Protein AF-A0A8B9I710-F1 (afdb_monomer_lite)

Sequence (143 aa):
MHPRPVWEPAPRSQHHPSPPQPVPNGLGVLAHPWGAPQPPPSAPSPAPLPAGMLISLLTAHPGGPGGSRCPHISFPPPPPAGFVRVLAQARGERPGGPFTHFSLLKLRHSSALGAASLGAKSIGQALPLDYASNADVFYSHRF

pLDDT: mean 71.42, std 20.51, range [35.72, 97.06]

Radius of gyration: 34.69 Å; chains: 1; bounding box: 81×90×63 Å

Secondary structure (DSSP, 8-state):
-PPPPPPPPPP----PPPPPPPP------------PPPPPPPPPPPP---S--------PPP------------PPPPPPHHHHHHHHHHHHTSTT-S--EEEEEEESS-THHHHHHHHHHHTT------STTTEEEEEEEE-

Foldseek 3Di:
DDDDDDDDDDDDDPPDPDDDDDDDPDDDDDDDPDDDPDDPPDDPDDDPDPPDDDPDDPPDDPDDPPDPPVPDPPLPDDDDPVVVVVLVVVCVVPPPDPCFKDWDKDFPDDCVVVVVQVVLVVVVHGDDDDPVNGIDTRDMDGD

Organism: NCBI:txid132585

Structure (mmCIF, N/CA/C/O backbone):
data_AF-A0A8B9I710-F1
#
_entry.id   AF-A0A8B9I710-F1
#
loop_
_atom_site.group_PDB
_atom_site.id
_atom_site.type_symbol
_atom_site.label_atom_id
_atom_site.label_alt_id
_atom_site.label_comp_id
_atom_site.label_asym_id
_atom_site.label_entity_id
_atom_site.label_seq_id
_atom_site.pdbx_PDB_ins_code
_atom_site.Cartn_x
_atom_site.Cartn_y
_atom_site.Cartn_z
_atom_site.occupancy
_atom_site.B_iso_or_equiv
_atom_site.auth_seq_id
_atom_site.auth_comp_id
_atom_site.auth_asym_id
_atom_site.auth_atom_id
_atom_site.pdbx_PDB_model_num
ATOM 1 N N . MET A 1 1 ? 51.880 -47.438 45.887 1.00 42.69 1 MET A N 1
ATOM 2 C CA . MET A 1 1 ? 50.918 -46.928 44.886 1.00 42.69 1 MET A CA 1
ATOM 3 C C . MET A 1 1 ? 50.023 -45.910 45.580 1.00 42.69 1 MET A C 1
ATOM 5 O O . MET A 1 1 ? 49.174 -46.305 46.363 1.00 42.69 1 MET A O 1
ATOM 9 N N . HIS A 1 2 ? 50.282 -44.615 45.389 1.00 50.38 2 HIS A N 1
ATOM 10 C CA . HIS A 1 2 ? 49.464 -43.528 45.941 1.00 50.38 2 HIS A CA 1
ATOM 11 C C . HIS A 1 2 ? 48.547 -42.975 44.843 1.00 50.38 2 HIS A C 1
ATOM 13 O O . HIS A 1 2 ? 49.071 -42.592 43.793 1.00 50.38 2 HIS A O 1
ATOM 19 N N . PRO A 1 3 ? 47.219 -42.910 45.040 1.00 62.91 3 PRO A N 1
ATOM 20 C CA . PRO A 1 3 ? 46.351 -42.183 44.127 1.00 62.91 3 PRO A CA 1
ATOM 21 C C . PRO A 1 3 ? 46.488 -40.672 44.367 1.00 62.91 3 PRO A C 1
ATOM 23 O O . PRO A 1 3 ? 46.544 -40.204 45.503 1.00 62.91 3 PRO A O 1
ATOM 26 N N . ARG A 1 4 ? 46.592 -39.916 43.270 1.00 47.88 4 ARG A N 1
ATOM 27 C CA . ARG A 1 4 ? 46.640 -38.449 43.265 1.00 47.88 4 ARG A CA 1
ATOM 28 C C . ARG A 1 4 ? 45.274 -37.853 43.636 1.00 47.88 4 ARG A C 1
ATOM 30 O O . ARG A 1 4 ? 44.259 -38.463 43.305 1.00 47.88 4 ARG A O 1
ATOM 37 N N . PRO A 1 5 ? 45.233 -36.665 44.264 1.00 57.09 5 PRO A N 1
ATOM 38 C CA . PRO A 1 5 ? 43.977 -36.001 44.586 1.00 57.09 5 PRO A CA 1
ATOM 39 C C . PRO A 1 5 ? 43.258 -35.537 43.312 1.00 57.09 5 PRO A C 1
ATOM 41 O O . PRO A 1 5 ? 43.861 -34.936 42.420 1.00 57.09 5 PRO A O 1
ATOM 44 N N . VAL A 1 6 ? 41.961 -35.842 43.250 1.00 67.38 6 VAL A N 1
ATOM 45 C CA . VAL A 1 6 ? 40.995 -35.282 42.300 1.00 67.38 6 VAL A CA 1
ATOM 46 C C . VAL A 1 6 ? 40.943 -33.773 42.524 1.00 67.38 6 VAL A C 1
ATOM 48 O O . VAL A 1 6 ? 40.751 -33.311 43.644 1.00 67.38 6 VAL A O 1
ATOM 51 N N . TRP A 1 7 ? 41.173 -33.001 41.466 1.00 48.81 7 TRP A N 1
ATOM 52 C CA . TRP A 1 7 ? 41.011 -31.556 41.502 1.00 48.81 7 TRP A CA 1
ATOM 53 C C . TRP A 1 7 ? 39.508 -31.242 41.538 1.00 48.81 7 TRP A C 1
ATOM 55 O O . TRP A 1 7 ? 38.748 -31.665 40.668 1.00 48.81 7 TRP A O 1
ATOM 65 N N . GLU A 1 8 ? 39.072 -30.531 42.569 1.00 59.25 8 GLU A N 1
ATOM 66 C CA . GLU A 1 8 ? 37.694 -30.072 42.720 1.00 59.25 8 GLU A CA 1
ATOM 67 C C . GLU A 1 8 ? 37.626 -28.620 42.212 1.00 59.25 8 GLU A C 1
ATOM 69 O O . GLU A 1 8 ? 38.421 -27.786 42.659 1.00 59.25 8 GLU A O 1
ATOM 74 N N . PRO A 1 9 ? 36.761 -28.272 41.241 1.00 51.50 9 PRO A N 1
ATOM 75 C CA . PRO A 1 9 ? 36.617 -26.884 40.822 1.00 51.50 9 PRO A CA 1
ATOM 76 C C . PRO A 1 9 ? 35.959 -26.065 41.938 1.00 51.50 9 PRO A C 1
ATOM 78 O O . PRO A 1 9 ? 34.880 -26.404 42.419 1.00 51.50 9 PRO A O 1
ATOM 81 N N . ALA A 1 10 ? 36.599 -24.957 42.321 1.00 56.25 10 ALA A N 1
ATOM 82 C CA . ALA A 1 10 ? 36.063 -23.997 43.281 1.00 56.25 10 ALA A CA 1
ATOM 83 C C . ALA A 1 10 ? 34.646 -23.522 42.881 1.00 56.25 10 ALA A C 1
ATOM 85 O O . ALA A 1 10 ? 34.382 -23.319 41.688 1.00 56.25 10 ALA A O 1
ATOM 86 N N . PRO A 1 11 ? 33.730 -23.303 43.844 1.00 56.62 11 PRO A N 1
ATOM 87 C CA . PRO A 1 11 ? 32.384 -22.834 43.540 1.00 56.62 11 PRO A CA 1
ATOM 88 C C . PRO A 1 11 ? 32.444 -21.449 42.885 1.00 56.62 11 PRO A C 1
ATOM 90 O O . PRO A 1 11 ? 33.019 -20.507 43.428 1.00 56.62 11 PRO A O 1
ATOM 93 N N . ARG A 1 12 ? 31.840 -21.321 41.696 1.00 53.97 12 ARG A N 1
ATOM 94 C CA . ARG A 1 12 ? 31.656 -20.030 41.023 1.00 53.97 12 ARG A CA 1
ATOM 95 C C . ARG A 1 12 ? 30.847 -19.106 41.931 1.00 53.97 12 ARG A C 1
ATOM 97 O O . ARG A 1 12 ? 29.659 -19.343 42.143 1.00 53.97 12 ARG A O 1
ATOM 104 N N . SER A 1 13 ? 31.470 -18.028 42.401 1.00 50.59 13 SER A N 1
ATOM 105 C CA . SER A 1 13 ? 30.768 -16.874 42.959 1.00 50.59 13 SER A CA 1
ATOM 106 C C . SER A 1 13 ? 29.740 -16.385 41.942 1.00 50.59 13 SER A C 1
ATOM 108 O O . SER A 1 13 ? 30.091 -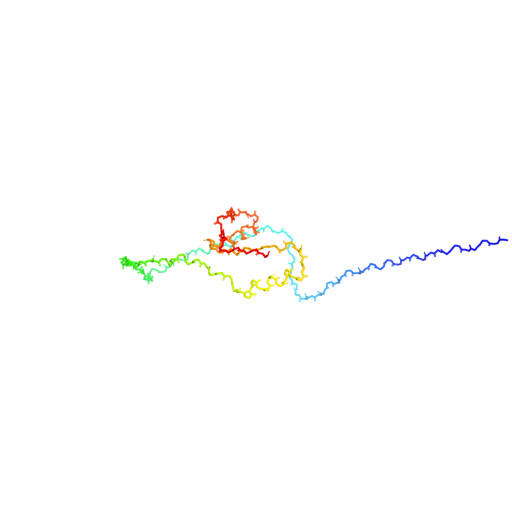15.886 40.872 1.00 50.59 13 SER A O 1
ATOM 110 N N . GLN A 1 14 ? 28.459 -16.560 42.258 1.00 54.09 14 GLN A N 1
ATOM 111 C CA . GLN A 1 14 ? 27.373 -15.962 41.497 1.00 54.09 14 GLN A CA 1
ATOM 112 C C . GLN A 1 14 ? 27.395 -14.451 41.749 1.00 54.09 14 GLN A C 1
ATOM 114 O O . GLN A 1 14 ? 26.827 -13.962 42.721 1.00 54.09 14 GLN A O 1
ATOM 119 N N . HIS A 1 15 ? 28.071 -13.697 40.884 1.00 50.62 15 HIS A N 1
ATOM 120 C CA . HIS A 1 15 ? 27.850 -12.258 40.796 1.00 50.62 15 HIS A CA 1
ATOM 121 C C . HIS A 1 15 ? 26.505 -12.025 40.107 1.00 50.62 15 HIS A C 1
ATOM 123 O O . HIS A 1 15 ? 26.413 -11.939 38.885 1.00 50.62 15 HIS A O 1
ATOM 129 N N . HIS A 1 16 ? 25.446 -11.954 40.908 1.00 57.12 16 HIS A N 1
ATOM 130 C CA . HIS A 1 16 ? 24.196 -11.340 40.488 1.00 57.12 16 HIS A CA 1
ATOM 131 C C . HIS A 1 16 ? 24.451 -9.828 40.336 1.00 57.12 16 HIS A C 1
ATOM 133 O O . HIS A 1 16 ? 24.930 -9.214 41.294 1.00 57.12 16 HIS A O 1
ATOM 139 N N . PRO A 1 17 ? 24.187 -9.193 39.181 1.00 54.91 17 PRO A N 1
ATOM 140 C CA . PRO A 1 17 ? 24.280 -7.743 39.093 1.00 54.91 17 PRO A CA 1
ATOM 141 C C . PRO A 1 17 ? 23.189 -7.131 39.982 1.00 54.91 17 PRO A C 1
ATOM 143 O O . PRO A 1 17 ? 22.021 -7.519 39.911 1.00 54.91 17 PRO A O 1
ATOM 146 N N . SER A 1 18 ? 23.564 -6.208 40.865 1.00 57.09 18 SER A N 1
ATOM 147 C CA . SER A 1 18 ? 22.599 -5.446 41.660 1.00 57.09 18 SER A CA 1
ATOM 148 C C . SER A 1 18 ? 21.692 -4.628 40.728 1.00 57.09 18 SER A C 1
ATOM 150 O O . SER A 1 18 ? 22.199 -4.045 39.766 1.00 57.09 18 SER A O 1
ATOM 152 N N . PRO A 1 19 ? 20.372 -4.549 40.982 1.00 64.00 19 PRO A N 1
ATOM 153 C CA . PRO A 1 19 ? 19.497 -3.669 40.215 1.00 64.00 19 PRO A CA 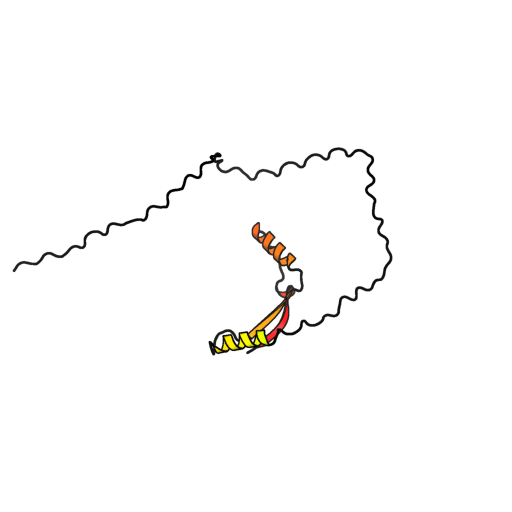1
ATOM 154 C C . PRO A 1 19 ? 19.929 -2.199 40.385 1.00 64.00 19 PRO A C 1
ATOM 156 O O . PRO A 1 19 ? 20.454 -1.835 41.445 1.00 64.00 19 PRO A O 1
ATOM 159 N N . PRO A 1 20 ? 19.734 -1.346 39.362 1.00 57.59 20 PRO A N 1
ATOM 160 C CA . PRO A 1 20 ? 20.099 0.062 39.445 1.00 57.59 20 PRO A CA 1
ATOM 161 C C . PRO A 1 20 ? 19.304 0.748 40.562 1.00 57.59 20 PRO A C 1
ATOM 163 O O . PRO A 1 20 ? 18.081 0.628 40.636 1.00 57.59 20 PRO A O 1
ATOM 166 N N . GLN A 1 21 ? 20.012 1.455 41.442 1.00 60.19 21 GLN A N 1
ATOM 167 C CA . GLN A 1 21 ? 19.400 2.243 42.510 1.00 60.19 21 GLN A CA 1
ATOM 168 C C . GLN A 1 21 ? 18.673 3.462 41.911 1.00 60.19 21 GLN A C 1
ATOM 170 O O . GLN A 1 21 ? 19.215 4.092 40.997 1.00 60.19 21 GLN A O 1
ATOM 175 N N . PRO A 1 22 ? 17.477 3.833 42.405 1.00 54.00 22 PRO A N 1
ATOM 176 C CA . PRO A 1 22 ? 16.777 5.024 41.939 1.00 54.00 22 PRO A CA 1
ATOM 177 C C . PRO A 1 22 ? 17.553 6.287 42.327 1.00 54.00 22 PRO A C 1
ATOM 179 O O . PRO A 1 22 ? 17.886 6.491 43.494 1.00 54.00 22 PRO A O 1
ATOM 182 N N . VAL A 1 23 ? 17.816 7.157 41.353 1.00 62.34 23 VAL A N 1
ATOM 183 C CA . VAL A 1 23 ? 18.333 8.505 41.613 1.00 62.34 23 VAL A CA 1
ATOM 184 C C . VAL A 1 23 ? 17.233 9.369 42.247 1.00 62.34 23 VAL A C 1
ATOM 186 O O . VAL A 1 23 ? 16.114 9.401 41.728 1.00 62.34 23 VAL A O 1
ATOM 189 N N . PRO A 1 24 ? 17.503 10.082 43.354 1.00 45.44 24 PRO A N 1
ATOM 190 C CA . PRO A 1 24 ? 16.513 10.948 43.973 1.00 45.44 24 PRO A CA 1
ATOM 191 C C . PRO A 1 24 ? 16.425 12.257 43.183 1.00 45.44 24 PRO A C 1
ATOM 193 O O . PRO A 1 24 ? 17.174 13.198 43.429 1.00 45.44 24 PRO A O 1
ATOM 196 N N . ASN A 1 25 ? 15.482 12.342 42.245 1.00 49.28 25 ASN A N 1
ATOM 197 C CA . ASN A 1 25 ? 14.999 13.644 41.802 1.00 49.28 25 ASN A CA 1
ATOM 198 C C . ASN A 1 25 ? 14.037 14.152 42.873 1.00 49.28 25 ASN A C 1
ATOM 200 O O . ASN A 1 25 ? 12.880 13.738 42.954 1.00 49.28 25 ASN A O 1
ATOM 204 N N . GLY A 1 26 ? 14.567 15.001 43.750 1.00 48.19 26 GLY A N 1
ATOM 205 C CA . GLY A 1 26 ? 1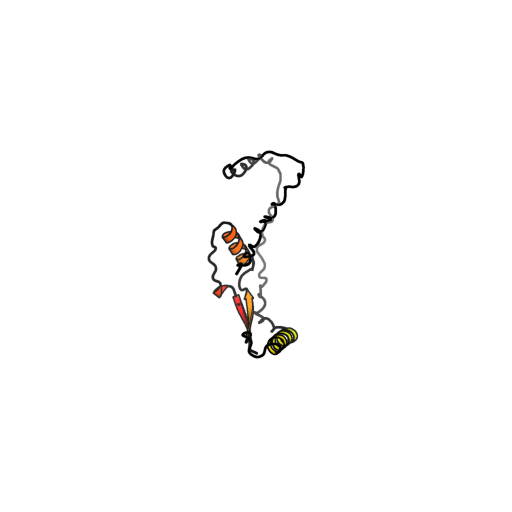3.776 15.736 44.718 1.00 48.19 26 GLY A CA 1
ATOM 206 C C . GLY A 1 26 ? 12.727 16.567 43.995 1.00 48.19 26 GLY A C 1
ATOM 207 O O . GLY A 1 26 ? 13.075 17.441 43.215 1.00 48.19 26 GLY A O 1
ATOM 208 N N . LEU A 1 27 ? 11.464 16.226 44.231 1.00 44.34 27 LEU A N 1
ATOM 209 C CA . LEU A 1 27 ? 10.317 17.100 44.482 1.00 44.34 27 LEU A CA 1
ATOM 210 C C . LEU A 1 27 ? 9.160 16.142 44.792 1.00 44.34 27 LEU A C 1
ATOM 212 O O . LEU A 1 27 ? 8.573 15.527 43.907 1.00 44.34 27 LEU A O 1
ATOM 216 N N . GLY A 1 28 ? 8.913 15.923 46.083 1.00 43.19 28 GLY A N 1
ATOM 217 C CA . GLY A 1 28 ? 7.857 15.032 46.537 1.00 43.19 28 GLY A CA 1
ATOM 218 C C . GLY A 1 28 ? 6.478 15.604 46.237 1.00 43.19 28 GLY A C 1
ATOM 219 O O . GLY A 1 28 ? 6.221 16.751 46.575 1.00 43.19 28 GLY A O 1
ATOM 220 N N . VAL A 1 29 ? 5.582 14.779 45.693 1.00 43.69 29 VAL A N 1
ATOM 221 C CA . VAL A 1 29 ? 4.147 14.835 45.997 1.00 43.69 29 VAL A CA 1
ATOM 222 C C . VAL A 1 29 ? 3.611 13.402 46.029 1.00 43.69 29 VAL A C 1
ATOM 224 O O . VAL A 1 29 ? 3.916 12.572 45.178 1.00 43.69 29 VAL A O 1
ATOM 227 N N . LEU A 1 30 ? 2.868 13.148 47.098 1.00 43.88 30 LEU A N 1
ATOM 228 C CA . LEU A 1 30 ? 2.313 11.907 47.617 1.00 43.88 30 LEU A CA 1
ATOM 229 C C . LEU A 1 30 ? 1.654 10.976 46.582 1.00 43.88 30 LEU A C 1
ATOM 231 O O . LEU A 1 30 ? 0.863 11.397 45.741 1.00 43.88 30 LEU A O 1
ATOM 235 N N . ALA A 1 31 ? 1.912 9.680 46.753 1.00 37.06 31 ALA A N 1
ATOM 236 C CA . ALA A 1 31 ? 1.128 8.596 46.183 1.00 37.06 31 ALA A CA 1
ATOM 237 C C . ALA A 1 31 ? -0.338 8.656 46.652 1.00 37.06 31 ALA A C 1
ATOM 239 O O . ALA A 1 31 ? -0.601 8.824 47.843 1.00 37.06 31 ALA A O 1
ATOM 240 N N . HIS A 1 32 ? -1.279 8.404 45.738 1.00 44.72 32 HIS A N 1
ATOM 241 C CA . HIS A 1 32 ? -2.604 7.891 46.086 1.00 44.72 32 HIS A CA 1
ATOM 242 C C . HIS A 1 32 ? -2.771 6.489 45.474 1.00 44.72 32 HIS A C 1
ATOM 244 O O . HIS A 1 32 ? -2.505 6.319 44.280 1.00 44.72 32 HIS A O 1
ATOM 250 N N . PRO A 1 33 ? -3.188 5.483 46.263 1.00 51.59 33 PRO A N 1
ATOM 251 C CA . PRO A 1 33 ? -3.350 4.110 45.807 1.00 51.59 33 PRO A CA 1
ATOM 252 C C . PRO A 1 33 ? -4.758 3.926 45.212 1.00 51.59 33 PRO A C 1
ATOM 254 O O . PRO A 1 33 ? -5.748 4.168 45.885 1.00 51.59 33 PRO A O 1
ATOM 257 N N . TRP A 1 34 ? -4.840 3.532 43.939 1.00 50.25 34 TRP A N 1
ATOM 258 C CA . TRP A 1 34 ? -6.034 3.035 43.226 1.00 50.25 34 TRP A CA 1
ATOM 259 C C . TRP A 1 34 ? -7.394 3.706 43.549 1.00 50.25 34 TRP A C 1
ATOM 261 O O . TRP A 1 34 ? -8.195 3.200 44.332 1.00 50.25 34 TRP A O 1
ATOM 271 N N . GLY A 1 35 ? -7.694 4.821 42.877 1.00 39.09 35 GLY A N 1
ATOM 272 C CA . GLY A 1 35 ? -9.023 5.447 42.854 1.00 39.09 35 GLY A CA 1
ATOM 273 C C . GLY A 1 35 ? -9.670 5.320 41.471 1.00 39.09 35 GLY A C 1
ATOM 274 O O . GLY A 1 35 ? -8.978 5.410 40.460 1.00 39.09 35 GLY A O 1
ATOM 275 N N . ALA A 1 36 ? -10.983 5.088 41.432 1.00 56.16 36 ALA A N 1
ATOM 276 C CA . ALA A 1 36 ? -11.814 4.989 40.227 1.00 56.16 36 ALA A CA 1
ATOM 277 C C . ALA A 1 36 ? -11.611 6.159 39.230 1.00 56.16 36 ALA A C 1
ATOM 279 O O . ALA A 1 36 ? -11.156 7.231 39.639 1.00 56.16 36 ALA A O 1
ATOM 280 N N . PRO A 1 37 ? -11.990 6.005 37.941 1.00 54.97 37 PRO A N 1
ATOM 281 C CA . PRO A 1 37 ? -11.989 7.118 36.996 1.00 54.97 37 PRO A CA 1
ATOM 282 C C . PRO A 1 37 ? -12.827 8.270 37.561 1.00 54.97 37 PRO A C 1
ATOM 284 O O . PRO A 1 37 ? -14.010 8.097 37.852 1.00 54.97 37 PRO A O 1
ATOM 287 N N . GLN A 1 38 ? -12.207 9.434 37.746 1.00 58.72 38 GLN A N 1
ATOM 288 C CA . GLN A 1 38 ? -12.915 10.654 38.126 1.00 58.72 38 GLN A CA 1
ATOM 289 C C . GLN A 1 38 ? -13.966 10.964 37.045 1.00 58.72 38 GLN A C 1
ATOM 291 O O . GLN A 1 38 ? -13.618 10.946 35.858 1.00 58.72 38 GLN A O 1
ATOM 296 N N . PRO A 1 39 ? -15.235 11.237 37.404 1.00 63.59 39 PRO A N 1
ATOM 297 C CA . PRO A 1 39 ? -16.193 11.738 36.431 1.00 63.59 39 PRO A CA 1
ATOM 298 C C . PRO A 1 39 ? -15.678 13.070 35.860 1.00 63.59 39 PRO A C 1
ATOM 300 O O . PRO A 1 39 ? -15.004 13.821 36.572 1.00 63.59 39 PRO A O 1
ATOM 303 N N . PRO A 1 40 ? -15.956 13.373 34.579 1.00 69.69 40 PRO A N 1
ATOM 304 C CA . PRO A 1 40 ? -15.547 14.641 33.994 1.00 69.69 40 PRO A CA 1
ATOM 305 C C . PRO A 1 40 ? -16.113 15.801 34.828 1.00 69.69 40 PRO A C 1
ATOM 307 O O . PRO A 1 40 ? -17.226 15.680 35.351 1.00 69.69 40 PRO A O 1
ATOM 310 N N . PRO A 1 41 ? -15.375 16.917 34.968 1.00 67.69 41 PRO A N 1
ATOM 311 C CA . PRO A 1 41 ? -15.870 18.072 35.701 1.00 67.69 41 PRO A CA 1
ATOM 312 C C . PRO A 1 41 ? -17.204 18.512 35.096 1.00 67.69 41 PRO A C 1
ATOM 314 O O . PRO A 1 41 ? -17.319 18.676 33.879 1.00 67.69 41 PRO A O 1
ATOM 317 N N . SER A 1 42 ? -18.217 18.666 35.950 1.00 67.44 42 SER A N 1
ATOM 318 C CA . SER A 1 42 ? -19.534 19.164 35.566 1.00 67.44 42 SER A CA 1
ATOM 319 C C . SER A 1 42 ? -19.374 20.441 34.746 1.00 67.44 42 SER A C 1
ATOM 321 O O . SER A 1 42 ? -18.699 21.377 35.181 1.00 67.44 42 SER A O 1
ATOM 323 N N . ALA A 1 43 ? -19.972 20.464 33.553 1.00 64.00 43 ALA A N 1
ATOM 324 C CA . ALA A 1 43 ? -19.946 21.628 32.682 1.00 64.00 43 ALA A CA 1
ATOM 325 C C . ALA A 1 43 ? -20.404 22.876 33.462 1.00 64.00 43 ALA A C 1
ATOM 327 O O . ALA A 1 43 ? -21.383 22.790 34.213 1.00 64.00 43 ALA A O 1
ATOM 328 N N . PRO A 1 44 ? -19.725 24.027 33.317 1.00 62.00 44 PRO A N 1
ATOM 329 C CA . PRO A 1 44 ? -20.193 25.256 33.933 1.00 62.00 44 PRO A CA 1
ATOM 330 C C . PRO A 1 44 ? -21.595 25.570 33.405 1.00 62.00 44 PRO A C 1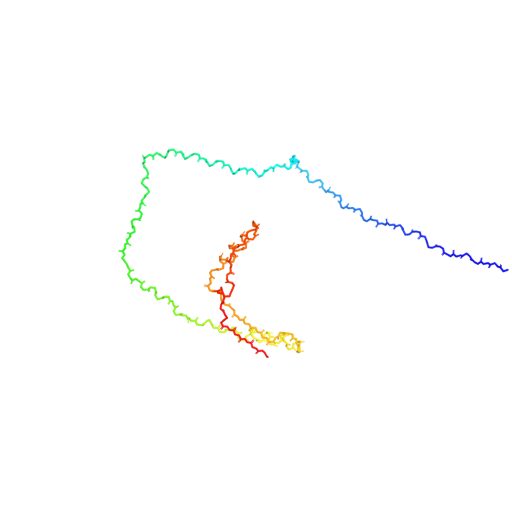
ATOM 332 O O . PRO A 1 44 ? -21.836 25.555 32.197 1.00 62.00 44 PRO A O 1
ATOM 335 N N . SER A 1 45 ? -22.522 25.825 34.329 1.00 60.62 45 SER A N 1
ATOM 336 C CA . SER A 1 45 ? -23.881 26.264 34.011 1.00 60.62 45 SER A CA 1
ATOM 337 C C . SER A 1 45 ? -23.811 27.493 33.091 1.00 60.62 45 SER A C 1
ATOM 339 O O . SER A 1 45 ? -23.024 28.401 33.384 1.00 60.62 45 SER A O 1
ATOM 341 N N . PRO A 1 46 ? -24.568 27.550 31.978 1.00 57.28 46 PRO A N 1
ATOM 342 C CA . PRO A 1 46 ? -24.507 28.686 31.072 1.00 57.28 46 PRO A CA 1
ATOM 343 C C . PRO A 1 46 ? -24.969 29.942 31.812 1.00 57.28 46 PRO A C 1
ATOM 345 O O . PRO A 1 46 ? -26.112 30.036 32.262 1.00 57.28 46 PRO A O 1
ATOM 348 N N . ALA A 1 47 ? -24.063 30.910 31.951 1.00 59.00 47 ALA A N 1
ATOM 349 C CA . ALA A 1 47 ? -24.417 32.238 32.421 1.00 59.00 47 ALA A CA 1
ATOM 350 C C . ALA A 1 47 ? -25.476 32.835 31.472 1.00 59.00 47 ALA A C 1
ATOM 352 O O . ALA A 1 47 ? -25.338 32.690 30.252 1.00 59.00 47 ALA A O 1
ATOM 353 N N . PRO A 1 48 ? -26.525 33.501 31.985 1.00 56.94 48 PRO A N 1
ATOM 354 C CA . PRO A 1 48 ? -27.475 34.194 31.130 1.00 56.94 48 PRO A CA 1
ATOM 355 C C . PRO A 1 48 ? -26.730 35.293 30.368 1.00 56.94 48 PRO A C 1
ATOM 357 O O . PRO A 1 48 ? -26.185 36.224 30.960 1.00 56.94 48 PRO A O 1
ATOM 360 N N . LEU A 1 49 ? -26.666 35.152 29.045 1.00 60.75 49 LEU A N 1
ATOM 361 C CA . LEU A 1 49 ? -26.091 36.168 28.175 1.00 60.75 49 LEU A CA 1
ATOM 362 C C . LEU A 1 49 ? -26.977 37.423 28.228 1.00 60.75 49 LEU A C 1
ATOM 364 O O . LEU A 1 49 ? -28.203 37.299 28.152 1.00 60.75 49 LEU A O 1
ATOM 368 N N . PRO A 1 50 ? -26.398 38.631 28.335 1.00 49.00 50 PRO A N 1
ATOM 369 C CA . PRO A 1 50 ? -27.170 39.858 28.233 1.00 49.00 50 PRO A CA 1
ATOM 370 C C . PRO A 1 50 ? -27.799 39.947 26.838 1.00 49.00 50 PRO A C 1
ATOM 372 O O . PRO A 1 50 ? -27.124 39.808 25.815 1.00 49.00 50 PRO A O 1
ATOM 375 N N . ALA A 1 51 ? -29.112 40.170 26.804 1.00 54.28 51 ALA A N 1
ATOM 376 C CA . ALA A 1 51 ? -29.857 40.432 25.584 1.00 54.28 51 ALA A CA 1
ATOM 377 C C . ALA A 1 51 ? -29.305 41.704 24.926 1.00 54.28 51 ALA A C 1
ATOM 379 O O . ALA A 1 51 ? -29.542 42.807 25.412 1.00 54.28 51 ALA A O 1
ATOM 380 N N . GLY A 1 52 ? -28.541 41.558 23.842 1.00 55.91 52 GLY A N 1
ATOM 381 C CA . GLY A 1 52 ? -28.049 42.734 23.125 1.00 55.91 52 GLY A CA 1
ATOM 382 C C . GLY A 1 52 ? -26.865 42.566 22.183 1.00 55.91 52 GLY A C 1
ATOM 383 O O . GLY A 1 52 ? -26.290 43.581 21.808 1.00 55.91 52 GLY A O 1
ATOM 384 N N . MET A 1 53 ? -26.479 41.353 21.770 1.00 44.75 53 MET A N 1
ATOM 385 C CA . MET A 1 53 ? -25.401 41.196 20.787 1.00 44.75 53 MET A CA 1
ATOM 386 C C . MET A 1 53 ? -25.866 40.387 19.573 1.00 44.75 53 MET A C 1
ATOM 388 O O . MET A 1 53 ? -25.924 39.161 19.582 1.00 44.75 53 MET A O 1
ATOM 392 N N . LEU A 1 54 ? -26.237 41.134 18.532 1.00 48.97 54 LEU A N 1
ATOM 393 C CA . LEU A 1 54 ? -26.482 40.677 17.167 1.00 48.97 54 LEU A CA 1
ATOM 394 C C . LEU A 1 54 ? -25.227 39.976 16.628 1.00 48.97 54 LEU A C 1
ATOM 396 O O . LEU A 1 54 ? -24.282 40.636 16.199 1.00 48.97 54 LEU A O 1
ATOM 400 N N . ILE A 1 55 ? -25.218 38.643 16.616 1.00 55.94 55 ILE A N 1
ATOM 401 C CA . ILE A 1 55 ? -24.331 37.899 15.721 1.00 55.94 55 ILE A CA 1
ATOM 402 C C . ILE A 1 55 ? -25.061 37.799 14.389 1.00 55.94 55 ILE A C 1
ATOM 404 O O . ILE A 1 55 ? -26.081 37.121 14.270 1.00 55.94 55 ILE A O 1
ATOM 408 N N . SER A 1 56 ? -24.549 38.538 13.408 1.00 44.53 56 SER A N 1
ATOM 409 C CA . SER A 1 56 ? -25.019 38.538 12.030 1.00 44.53 56 SER A CA 1
ATOM 410 C C . SER A 1 56 ? -25.151 37.108 11.504 1.00 44.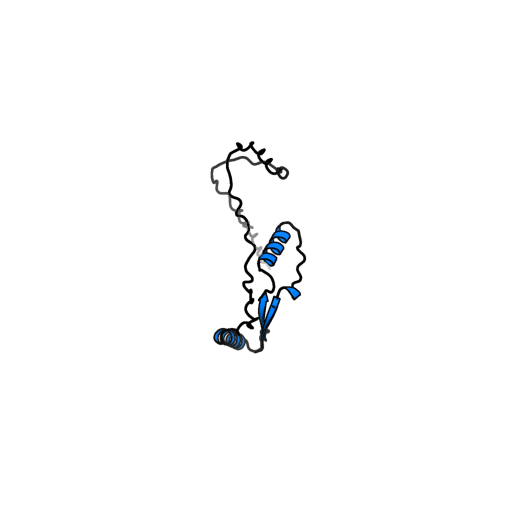53 56 SER A C 1
ATOM 412 O O . SER A 1 56 ? -24.158 36.430 11.242 1.00 44.53 56 SER A O 1
ATOM 414 N N . LEU A 1 57 ? -26.398 36.667 11.333 1.00 46.41 57 LEU A N 1
ATOM 415 C CA . LEU A 1 57 ? -26.759 35.552 10.469 1.00 46.41 57 LEU A CA 1
ATOM 416 C C . LEU A 1 57 ? -26.253 35.890 9.062 1.00 46.41 57 LEU A C 1
ATOM 418 O O . LEU A 1 57 ? -26.804 36.770 8.402 1.00 46.41 57 LEU A O 1
ATOM 422 N N . LEU A 1 58 ? -25.217 35.195 8.587 1.00 50.38 58 LEU A N 1
ATOM 423 C CA . LEU A 1 58 ? -24.955 35.141 7.154 1.00 50.38 58 LEU A CA 1
ATOM 424 C C . LEU A 1 58 ? -26.110 34.357 6.525 1.00 50.38 58 LEU A C 1
ATOM 426 O O . LEU A 1 58 ? -26.157 33.127 6.555 1.00 50.38 58 LEU A O 1
ATOM 430 N N . THR A 1 59 ? -27.076 35.098 5.998 1.00 49.69 59 THR A N 1
ATOM 431 C CA . THR A 1 59 ? -28.108 34.597 5.100 1.00 49.69 59 THR A CA 1
ATOM 432 C C . THR A 1 59 ? -27.443 33.892 3.926 1.00 49.69 59 THR A C 1
ATOM 434 O O . THR A 1 59 ? -26.751 34.511 3.117 1.00 49.69 59 THR A O 1
ATOM 437 N N . ALA A 1 60 ? -27.655 32.580 3.856 1.00 41.47 60 ALA A N 1
ATOM 438 C CA . ALA A 1 60 ? -27.335 31.756 2.708 1.00 41.47 60 ALA A CA 1
ATOM 439 C C . ALA A 1 60 ? -28.044 32.311 1.463 1.00 41.47 60 ALA A C 1
ATOM 441 O O . ALA A 1 60 ? -29.270 32.398 1.423 1.00 41.47 60 ALA A O 1
ATOM 442 N N . HIS A 1 61 ? -27.269 32.675 0.444 1.00 44.28 61 HIS A N 1
ATOM 443 C CA . HIS A 1 61 ? -27.784 32.957 -0.891 1.00 44.28 61 HIS A CA 1
ATOM 444 C C . HIS A 1 61 ? -27.871 31.631 -1.666 1.00 44.28 61 HIS A C 1
ATOM 446 O O . HIS A 1 61 ? -26.837 30.983 -1.851 1.00 44.28 61 HIS A O 1
ATOM 452 N N . PRO A 1 62 ? -29.050 31.201 -2.151 1.00 51.69 62 PRO A N 1
ATOM 453 C CA . PRO A 1 62 ? -29.141 30.110 -3.106 1.00 51.69 62 PRO A CA 1
ATOM 454 C C . PRO A 1 62 ? -29.021 30.705 -4.513 1.00 51.69 62 PRO A C 1
ATOM 456 O O . PRO A 1 62 ? -29.857 31.506 -4.924 1.00 51.69 62 PRO A O 1
ATOM 459 N N . GLY A 1 63 ? -27.980 30.353 -5.265 1.00 46.62 63 GLY A N 1
ATOM 460 C CA . GLY A 1 63 ? -27.896 30.794 -6.659 1.00 46.62 63 GLY A CA 1
ATOM 461 C C . GLY A 1 63 ? -26.521 30.666 -7.286 1.00 46.62 63 GLY A C 1
ATOM 462 O O . GLY A 1 63 ? -25.797 31.646 -7.400 1.00 46.62 63 GLY A O 1
ATOM 463 N N . GLY A 1 64 ? -26.187 29.465 -7.754 1.00 40.19 64 GLY A N 1
ATOM 464 C CA . GLY A 1 64 ? -25.058 29.274 -8.658 1.00 40.19 64 GLY A CA 1
ATOM 465 C C . GLY A 1 64 ? -24.947 27.832 -9.148 1.00 40.19 64 GLY A C 1
ATOM 466 O O . GLY A 1 64 ? -24.450 26.990 -8.403 1.00 40.19 64 GLY A O 1
ATOM 467 N N . PRO A 1 65 ? -25.354 27.512 -10.391 1.00 53.38 65 PRO A N 1
ATOM 468 C CA . PRO A 1 65 ? -25.041 26.239 -11.024 1.00 53.38 65 PRO A CA 1
ATOM 469 C C . PRO A 1 65 ? -23.615 26.319 -11.584 1.00 53.38 65 PRO A C 1
ATOM 471 O O . PRO A 1 65 ? -23.388 26.424 -12.787 1.00 53.38 65 PRO A O 1
ATOM 474 N N . GLY A 1 66 ? -22.630 26.327 -10.688 1.00 47.59 66 GLY A N 1
ATOM 475 C CA . GLY A 1 66 ? -21.226 26.166 -11.045 1.00 47.59 66 GLY A CA 1
ATOM 476 C C . GLY A 1 66 ? -20.929 24.681 -11.139 1.00 47.59 66 GLY A C 1
ATOM 477 O O . GLY A 1 66 ? -20.723 24.033 -10.117 1.00 47.59 66 GLY A O 1
ATOM 478 N N . GLY A 1 67 ? -20.966 24.131 -12.352 1.00 48.38 67 GLY A N 1
ATOM 479 C CA . GLY A 1 67 ? -20.703 22.722 -12.605 1.00 48.38 67 GLY A CA 1
ATOM 480 C C . GLY A 1 67 ? -19.395 22.272 -11.960 1.00 48.38 67 GLY A C 1
ATOM 481 O O . GLY A 1 67 ? -18.312 22.541 -12.479 1.00 48.38 67 GLY A O 1
ATOM 482 N N . SER A 1 68 ? -19.502 21.529 -10.857 1.00 51.41 68 SER A N 1
ATOM 483 C CA . SER A 1 68 ? -18.438 20.662 -10.368 1.00 51.41 68 SER A CA 1
ATOM 484 C C . SER A 1 68 ? -18.274 19.532 -11.377 1.00 51.41 68 SER A C 1
ATOM 486 O O . SER A 1 68 ? -18.716 18.403 -11.177 1.00 51.41 68 SER A O 1
ATOM 488 N N . ARG A 1 69 ? -17.635 19.843 -12.508 1.00 46.19 69 ARG A N 1
ATOM 489 C CA . ARG A 1 69 ? -16.901 18.841 -13.266 1.00 46.19 69 ARG A CA 1
ATOM 490 C C . ARG A 1 69 ? -15.774 18.400 -12.343 1.00 46.19 69 ARG A C 1
ATOM 492 O O . ARG A 1 69 ? -14.686 18.967 -12.374 1.00 46.19 69 ARG A O 1
ATOM 499 N N . CYS A 1 70 ? -16.072 17.430 -11.478 1.00 35.72 70 CYS A N 1
ATOM 500 C CA . CYS A 1 70 ? -15.054 16.623 -10.830 1.00 35.72 70 CYS A CA 1
ATOM 501 C C . CYS A 1 70 ? -14.085 16.232 -11.945 1.00 35.72 70 CYS A C 1
ATOM 503 O O . CYS A 1 70 ? -14.550 15.710 -12.968 1.00 35.72 70 CYS A O 1
ATOM 505 N N . PRO A 1 71 ? -12.792 16.575 -11.837 1.00 53.59 71 PRO A N 1
ATOM 506 C CA . PRO A 1 71 ? -11.864 16.259 -12.894 1.00 53.59 71 PRO A CA 1
ATOM 507 C C . PRO A 1 71 ? -11.966 14.755 -13.119 1.00 53.59 71 PRO A C 1
ATOM 509 O O . PRO A 1 71 ? -11.880 13.966 -12.179 1.00 53.59 71 PRO A O 1
ATOM 512 N N . HIS A 1 72 ? -12.275 14.423 -14.371 1.00 50.31 72 HIS A N 1
ATOM 513 C CA . HIS A 1 72 ? -11.986 13.169 -15.040 1.00 50.31 72 HIS A CA 1
ATOM 514 C C . HIS A 1 72 ? -11.022 12.296 -14.230 1.00 50.31 72 HIS A C 1
ATOM 516 O O . HIS A 1 72 ? -9.977 12.759 -13.771 1.00 50.31 72 HIS A O 1
ATOM 522 N N . ILE A 1 73 ? -11.390 11.029 -14.064 1.00 55.69 73 ILE A N 1
ATOM 523 C CA . ILE A 1 73 ? -10.553 9.981 -13.489 1.00 55.69 73 ILE A CA 1
ATOM 524 C C . ILE A 1 73 ? -9.313 9.859 -14.385 1.00 55.69 73 ILE A C 1
ATOM 526 O O . ILE A 1 73 ? -9.256 9.038 -15.294 1.00 55.69 73 ILE A O 1
ATOM 530 N N . SER A 1 74 ? -8.337 10.739 -14.183 1.00 61.66 74 SER A N 1
ATOM 531 C CA . SER A 1 74 ? -7.007 10.586 -14.734 1.00 61.66 74 SER A CA 1
ATOM 532 C C . SER A 1 74 ? -6.430 9.387 -14.013 1.00 61.66 74 SER A C 1
ATOM 534 O O . SER A 1 74 ? -6.235 9.412 -12.792 1.00 61.66 74 SER A O 1
ATOM 536 N N . PHE A 1 75 ? -6.245 8.308 -14.767 1.00 65.38 75 PHE A N 1
ATOM 537 C CA . PHE A 1 75 ? -5.504 7.155 -14.299 1.00 65.38 75 PHE A CA 1
ATOM 538 C C . PHE A 1 75 ? -4.158 7.683 -13.780 1.00 65.38 75 PHE A C 1
ATOM 540 O O . PHE A 1 75 ? -3.489 8.424 -14.508 1.00 65.38 75 PHE A O 1
ATOM 547 N N . PRO A 1 76 ? -3.796 7.426 -12.512 1.00 79.75 76 PRO A N 1
ATOM 548 C CA . PRO A 1 76 ? -2.542 7.929 -11.971 1.00 79.75 76 PRO A CA 1
ATOM 549 C C . PRO A 1 76 ? -1.386 7.469 -12.870 1.00 79.75 76 PRO A C 1
ATOM 551 O O . PRO A 1 76 ? -1.401 6.326 -13.341 1.00 79.75 76 PRO A O 1
ATOM 554 N N . PRO A 1 77 ? -0.405 8.346 -13.146 1.00 83.50 77 PRO A N 1
ATOM 555 C CA . PRO A 1 77 ? 0.715 7.975 -13.991 1.00 83.50 77 PRO A CA 1
ATOM 556 C C . PRO A 1 77 ? 1.472 6.789 -13.373 1.00 83.50 77 PRO A C 1
ATOM 558 O O . PRO A 1 77 ? 1.489 6.637 -12.144 1.00 83.50 77 PRO A O 1
ATOM 561 N N . PRO A 1 78 ? 2.107 5.944 -14.203 1.00 86.88 78 PRO A N 1
ATOM 562 C CA . PRO A 1 78 ? 2.959 4.875 -13.703 1.00 86.88 78 PRO A CA 1
ATOM 563 C C . PRO A 1 78 ? 4.097 5.453 -12.845 1.00 86.88 78 PRO A C 1
ATOM 565 O O . PRO A 1 78 ? 4.441 6.634 -12.972 1.00 86.88 78 PRO A O 1
ATOM 568 N N . PRO A 1 79 ? 4.712 4.636 -11.974 1.00 91.25 79 PRO A N 1
ATOM 569 C CA . PRO A 1 79 ? 5.837 5.096 -11.176 1.00 91.25 79 PRO A CA 1
ATOM 570 C C . PRO A 1 79 ? 6.996 5.559 -12.072 1.00 91.25 79 PRO A C 1
ATOM 572 O O . PRO A 1 79 ? 7.166 5.042 -13.181 1.00 91.25 79 PRO A O 1
ATOM 575 N N . PRO A 1 80 ? 7.844 6.486 -11.593 1.00 93.62 80 PRO A N 1
ATOM 576 C CA . PRO A 1 80 ? 9.034 6.903 -12.324 1.00 93.62 80 PRO A CA 1
ATOM 577 C C . PRO A 1 80 ? 9.905 5.703 -12.714 1.00 93.62 80 PRO A C 1
ATOM 579 O O . PRO A 1 80 ? 10.130 4.805 -11.903 1.00 93.62 80 PRO A O 1
ATOM 582 N N . ALA A 1 81 ? 10.469 5.710 -13.924 1.00 91.81 81 ALA A N 1
ATOM 583 C CA . ALA A 1 81 ? 11.301 4.605 -14.416 1.00 91.81 81 ALA A CA 1
ATOM 584 C C . ALA A 1 81 ? 12.482 4.274 -13.479 1.00 91.81 81 ALA A C 1
ATOM 586 O O . ALA A 1 81 ? 12.852 3.111 -13.323 1.00 91.81 81 ALA A O 1
ATOM 587 N N . GLY A 1 82 ? 13.034 5.286 -12.797 1.00 95.00 82 GLY A N 1
ATOM 588 C CA . GLY A 1 82 ? 14.086 5.105 -11.795 1.00 95.00 82 GLY A CA 1
ATOM 589 C C . GLY A 1 82 ? 13.660 4.235 -10.607 1.00 95.00 82 GLY A C 1
ATOM 590 O O . GLY A 1 82 ? 14.458 3.432 -10.136 1.00 95.00 82 GLY A O 1
ATOM 591 N N . PHE A 1 83 ? 12.398 4.321 -10.173 1.00 94.00 83 PHE A N 1
ATOM 592 C CA . PHE A 1 83 ? 11.868 3.484 -9.093 1.00 94.00 83 PHE A CA 1
ATOM 593 C C . PHE A 1 83 ? 11.869 2.004 -9.491 1.00 94.00 83 PHE A C 1
ATOM 595 O O . PHE A 1 83 ? 12.413 1.166 -8.776 1.00 94.00 83 PHE A O 1
ATOM 602 N N . VAL A 1 84 ? 11.333 1.692 -10.677 1.00 93.19 84 VAL A N 1
ATOM 603 C CA . VAL A 1 84 ? 11.304 0.317 -11.201 1.00 93.19 84 VAL A CA 1
ATOM 604 C C . VAL A 1 84 ? 12.723 -0.223 -11.389 1.00 93.19 84 VAL A C 1
ATOM 606 O O . VAL A 1 84 ? 12.999 -1.364 -11.026 1.00 93.19 84 VAL A O 1
ATOM 609 N N . ARG A 1 85 ? 13.646 0.610 -11.889 1.00 93.75 85 ARG A N 1
ATOM 610 C CA . ARG A 1 85 ? 15.052 0.238 -12.087 1.00 93.75 85 ARG A CA 1
ATOM 611 C C . ARG A 1 85 ? 15.752 -0.130 -10.778 1.00 93.75 85 ARG A C 1
ATOM 613 O O . ARG A 1 85 ? 16.450 -1.139 -10.749 1.00 93.75 85 ARG A O 1
ATOM 620 N N . VAL A 1 86 ? 15.564 0.651 -9.712 1.00 94.12 86 VAL A N 1
ATOM 621 C CA . VAL A 1 86 ? 16.157 0.355 -8.395 1.00 94.12 86 VAL A CA 1
ATOM 622 C C . VAL A 1 86 ? 15.620 -0.965 -7.846 1.00 94.12 86 VAL A C 1
ATOM 624 O O . VAL A 1 86 ? 16.397 -1.787 -7.367 1.00 94.12 86 VAL A O 1
ATOM 627 N N . LEU A 1 87 ? 14.315 -1.215 -7.979 1.00 92.62 87 LEU A N 1
ATOM 628 C CA . LEU A 1 87 ? 13.730 -2.487 -7.556 1.00 92.62 87 LEU A CA 1
ATOM 629 C C . LEU A 1 87 ? 14.239 -3.677 -8.386 1.00 92.62 87 LEU A C 1
ATOM 631 O O . LEU A 1 87 ? 14.513 -4.740 -7.830 1.00 92.62 87 LEU A O 1
ATOM 635 N N . ALA A 1 88 ? 14.419 -3.498 -9.697 1.00 90.31 88 ALA A N 1
ATOM 636 C CA . ALA A 1 88 ? 14.992 -4.521 -10.569 1.00 90.31 88 ALA A CA 1
ATOM 637 C C . ALA A 1 88 ? 16.461 -4.817 -10.218 1.00 90.31 88 ALA A C 1
ATOM 639 O O . ALA A 1 88 ? 16.867 -5.978 -10.200 1.00 90.31 88 ALA A O 1
ATOM 640 N N . GLN A 1 89 ? 17.246 -3.788 -9.885 1.00 91.06 89 GLN A N 1
ATOM 641 C CA . GLN A 1 89 ? 18.628 -3.947 -9.433 1.00 91.06 89 GLN A CA 1
ATOM 642 C C . GLN A 1 89 ? 18.702 -4.675 -8.085 1.00 91.06 89 GLN A C 1
ATOM 644 O O . GLN A 1 89 ? 19.441 -5.648 -7.970 1.00 91.06 89 GLN A O 1
ATOM 649 N N . ALA A 1 90 ? 17.890 -4.270 -7.102 1.00 87.31 90 ALA A N 1
ATOM 650 C CA . ALA A 1 90 ? 17.827 -4.927 -5.795 1.00 87.31 90 ALA A CA 1
ATOM 651 C C . ALA A 1 90 ? 17.423 -6.410 -5.911 1.00 87.31 90 ALA A C 1
ATOM 653 O O . ALA A 1 90 ? 17.932 -7.263 -5.187 1.00 87.31 90 ALA A O 1
ATOM 654 N N . ARG A 1 91 ? 16.546 -6.748 -6.869 1.00 87.56 91 ARG A N 1
ATOM 655 C CA . ARG A 1 91 ? 16.250 -8.146 -7.219 1.00 87.56 91 ARG A CA 1
ATOM 656 C C . ARG A 1 91 ? 17.467 -8.851 -7.831 1.00 87.56 91 ARG A C 1
ATOM 658 O O . ARG A 1 91 ? 17.716 -10.008 -7.505 1.00 87.56 91 ARG A O 1
ATOM 665 N N . GLY A 1 92 ? 18.208 -8.178 -8.709 1.00 83.94 92 GLY A N 1
ATOM 666 C CA . GLY A 1 92 ? 19.419 -8.704 -9.347 1.00 83.94 92 GLY A CA 1
ATOM 667 C C . GLY A 1 92 ? 20.548 -9.046 -8.368 1.00 83.94 92 GLY A C 1
ATOM 668 O O . GLY A 1 92 ? 21.311 -9.967 -8.640 1.00 83.94 92 GLY A O 1
ATOM 669 N N . GLU A 1 93 ? 20.621 -8.380 -7.213 1.00 84.19 93 GLU A N 1
ATOM 670 C CA . GLU A 1 93 ? 21.576 -8.712 -6.139 1.00 84.19 93 GLU A CA 1
ATOM 671 C C . GLU A 1 93 ? 21.259 -10.042 -5.441 1.00 84.19 93 GLU A C 1
ATOM 673 O O . GLU A 1 93 ? 22.149 -10.687 -4.885 1.00 84.19 93 GLU A O 1
ATOM 678 N N . ARG A 1 94 ? 20.002 -10.501 -5.508 1.00 80.50 94 ARG A N 1
ATOM 679 C CA . ARG A 1 94 ? 19.593 -11.821 -5.017 1.00 80.50 94 ARG A CA 1
ATOM 680 C C . ARG A 1 94 ? 18.747 -12.557 -6.064 1.00 80.50 94 ARG A C 1
ATOM 682 O O . ARG A 1 94 ? 17.529 -12.695 -5.882 1.00 80.50 94 ARG A O 1
ATOM 689 N N . PRO A 1 95 ? 19.373 -13.061 -7.146 1.00 72.75 95 PRO A N 1
ATOM 690 C CA . PRO A 1 95 ? 18.676 -13.824 -8.175 1.00 72.75 95 PRO A CA 1
ATOM 691 C C . PRO A 1 95 ? 17.932 -15.011 -7.545 1.00 72.75 95 PRO A C 1
ATOM 693 O O . PRO A 1 95 ? 18.511 -15.777 -6.780 1.00 72.75 95 PRO A O 1
ATOM 696 N N . GLY A 1 96 ? 16.630 -15.136 -7.822 1.00 74.94 96 GLY A N 1
ATOM 697 C CA . GLY A 1 96 ? 15.771 -16.174 -7.230 1.00 74.94 96 GLY A CA 1
ATOM 698 C C . GLY A 1 96 ? 15.152 -15.828 -5.867 1.00 74.94 96 GLY A C 1
ATOM 699 O O . GLY A 1 96 ? 14.533 -16.688 -5.244 1.00 74.94 96 GLY A O 1
ATOM 700 N N . GLY A 1 97 ? 15.288 -14.586 -5.388 1.00 79.06 97 GLY A N 1
ATOM 701 C CA . GLY A 1 97 ? 14.585 -14.113 -4.194 1.00 79.06 97 GLY A CA 1
ATOM 702 C C . GLY A 1 97 ? 13.050 -14.089 -4.350 1.00 79.06 97 GLY A C 1
ATOM 703 O O . GLY A 1 97 ? 12.533 -14.061 -5.467 1.00 79.06 97 GLY A O 1
ATOM 704 N N . PRO A 1 98 ? 12.293 -14.040 -3.236 1.00 84.19 98 PRO A N 1
ATOM 705 C CA . PRO A 1 98 ? 10.823 -14.087 -3.253 1.00 84.19 98 PRO A CA 1
ATOM 706 C C . PRO A 1 98 ? 10.169 -12.839 -3.875 1.00 84.19 98 PRO A C 1
ATOM 708 O O . PRO A 1 98 ? 8.972 -12.835 -4.164 1.00 84.19 98 PRO A O 1
ATOM 711 N N . PHE A 1 99 ? 10.939 -11.769 -4.090 1.00 88.12 99 PHE A N 1
ATOM 712 C CA . PHE A 1 99 ? 10.453 -10.521 -4.663 1.00 88.12 99 PHE A CA 1
ATOM 713 C C . PHE A 1 99 ? 10.321 -10.628 -6.191 1.00 88.12 99 PHE A C 1
ATOM 715 O O . PHE A 1 99 ? 11.269 -10.413 -6.946 1.00 88.12 99 PHE A O 1
ATOM 722 N N . THR A 1 100 ? 9.124 -11.007 -6.640 1.00 90.81 100 THR A N 1
ATOM 723 C CA . THR A 1 100 ? 8.813 -11.293 -8.055 1.00 90.81 100 THR A CA 1
ATOM 724 C C . THR A 1 100 ? 7.962 -10.218 -8.727 1.00 90.81 100 THR A C 1
ATOM 726 O O . THR A 1 100 ? 7.962 -10.108 -9.952 1.00 90.81 100 THR A O 1
ATOM 729 N N . HIS A 1 101 ? 7.223 -9.430 -7.947 1.00 93.31 101 HIS A N 1
ATOM 730 C CA . HIS A 1 101 ? 6.301 -8.418 -8.447 1.00 93.31 101 HIS A CA 1
ATOM 731 C C . HIS A 1 101 ? 5.935 -7.414 -7.350 1.00 93.31 101 HIS A C 1
ATOM 733 O O . HIS A 1 101 ? 6.139 -7.680 -6.165 1.00 93.31 101 HIS A O 1
ATOM 739 N N . PHE A 1 102 ? 5.366 -6.278 -7.746 1.00 94.56 102 PHE A N 1
ATOM 740 C CA . PHE A 1 102 ? 4.752 -5.315 -6.835 1.00 94.56 102 PHE A CA 1
ATOM 741 C C . PHE A 1 102 ? 3.514 -4.675 -7.470 1.00 94.56 102 PHE A C 1
ATOM 743 O O . PHE A 1 102 ? 3.380 -4.630 -8.695 1.00 94.56 102 PHE A O 1
ATOM 750 N N . SER A 1 103 ? 2.633 -4.145 -6.624 1.00 95.00 103 SER A N 1
ATOM 751 C CA . SER A 1 103 ? 1.468 -3.364 -7.036 1.00 95.00 103 SER A CA 1
ATOM 752 C C . SER A 1 103 ? 1.439 -2.042 -6.281 1.00 95.00 103 SER A C 1
ATOM 754 O O . SER A 1 103 ? 1.760 -2.001 -5.094 1.00 95.00 103 SER A O 1
ATOM 756 N N . LEU A 1 104 ? 1.051 -0.966 -6.960 1.00 95.00 104 LEU A N 1
ATOM 757 C CA . LEU A 1 104 ? 0.791 0.330 -6.344 1.00 95.00 104 LEU A CA 1
ATOM 758 C C . LEU A 1 104 ? -0.714 0.516 -6.193 1.00 95.00 104 LEU A C 1
ATOM 760 O O . LEU A 1 104 ? -1.488 0.253 -7.118 1.00 95.00 104 LEU A O 1
ATOM 764 N N . LEU A 1 105 ? -1.106 0.967 -5.005 1.00 94.69 105 LEU A N 1
ATOM 765 C CA . LEU A 1 105 ? -2.495 1.128 -4.618 1.00 94.69 105 LEU A CA 1
ATOM 766 C C . LEU A 1 105 ? -2.810 2.595 -4.353 1.00 94.69 105 LEU A C 1
ATOM 768 O O . LEU A 1 105 ? -1.961 3.357 -3.887 1.00 94.69 105 LEU A O 1
ATOM 772 N N . LYS A 1 106 ? -4.057 2.973 -4.616 1.00 92.88 106 LYS A N 1
ATOM 773 C CA . LYS A 1 106 ? -4.618 4.274 -4.267 1.00 92.88 106 LYS A CA 1
ATOM 774 C C . LYS A 1 106 ? -5.789 4.067 -3.316 1.00 92.88 106 LYS A C 1
ATOM 776 O O . LYS A 1 106 ? -6.622 3.194 -3.537 1.00 92.88 106 LYS A O 1
ATOM 781 N N . LEU A 1 107 ? -5.860 4.885 -2.269 1.00 94.88 107 LEU A N 1
ATOM 782 C CA . LEU A 1 107 ? -6.998 4.873 -1.356 1.00 94.88 107 LEU A CA 1
ATOM 783 C C . LEU A 1 107 ? -8.249 5.423 -2.047 1.00 94.88 107 LEU A C 1
ATOM 785 O O . LEU A 1 107 ? -8.200 6.460 -2.713 1.00 94.88 107 LEU A O 1
ATOM 789 N N . ARG A 1 108 ? -9.370 4.731 -1.846 1.00 94.06 108 ARG A N 1
ATOM 790 C CA . ARG A 1 108 ? -10.703 5.143 -2.308 1.00 94.06 108 ARG A CA 1
ATOM 791 C C . ARG A 1 108 ? -11.406 6.053 -1.312 1.00 94.06 108 ARG A C 1
ATOM 793 O O . ARG A 1 108 ? -12.181 6.919 -1.704 1.00 94.06 108 ARG A O 1
ATOM 800 N N . HIS A 1 109 ? -11.106 5.870 -0.031 1.00 93.25 109 HIS A N 1
ATOM 801 C CA . HIS A 1 109 ? -11.631 6.679 1.059 1.00 93.25 109 HIS A CA 1
ATOM 802 C C . HIS A 1 109 ? -10.528 7.521 1.700 1.00 93.25 109 HIS A C 1
ATOM 804 O O . HIS A 1 109 ? -9.335 7.284 1.508 1.00 93.25 109 HIS A O 1
ATOM 810 N N . SER A 1 110 ? -10.940 8.526 2.471 1.00 93.50 110 SER A N 1
ATOM 811 C CA . SER A 1 110 ? -10.013 9.372 3.219 1.00 93.50 110 SER A CA 1
ATOM 812 C C . SER A 1 110 ? -9.164 8.542 4.185 1.00 93.50 110 SER A C 1
ATOM 814 O O . SER A 1 110 ? -9.669 7.636 4.850 1.00 93.50 110 SER A O 1
ATOM 816 N N . SER A 1 111 ? -7.892 8.909 4.342 1.00 94.50 111 SER A N 1
ATOM 817 C CA . SER A 1 111 ? -7.011 8.336 5.367 1.00 94.50 111 SER A CA 1
ATOM 818 C C . SER A 1 111 ? -7.546 8.540 6.792 1.00 94.50 111 SER A C 1
ATOM 820 O O . SER A 1 111 ? -7.212 7.757 7.684 1.00 94.50 111 SER A O 1
ATOM 822 N N . ALA A 1 112 ? -8.437 9.520 7.002 1.00 95.06 112 ALA A N 1
ATOM 823 C CA . ALA A 1 112 ? -9.146 9.734 8.265 1.00 95.06 112 ALA A CA 1
ATOM 824 C C . ALA A 1 112 ? -9.930 8.493 8.728 1.00 95.06 112 ALA A C 1
ATOM 826 O O . ALA A 1 112 ? -10.051 8.260 9.927 1.00 95.06 112 ALA A O 1
ATOM 827 N N . LEU A 1 113 ? -10.398 7.653 7.798 1.00 95.00 113 LEU A N 1
ATOM 828 C CA . LEU A 1 113 ? -11.053 6.384 8.118 1.00 95.00 113 LEU A CA 1
ATOM 829 C C . LEU A 1 113 ? -10.089 5.407 8.819 1.00 95.00 113 LEU A C 1
ATOM 831 O O . LEU A 1 113 ? -10.459 4.735 9.782 1.00 95.00 113 LEU A O 1
ATOM 835 N N . GLY A 1 114 ? -8.826 5.382 8.383 1.00 94.44 114 GLY A N 1
ATOM 836 C CA . GLY A 1 114 ? -7.761 4.630 9.048 1.00 94.44 114 GLY A CA 1
ATOM 837 C C . GLY A 1 114 ? -7.446 5.183 10.438 1.00 94.44 114 GLY A C 1
ATOM 838 O O . GLY A 1 114 ? -7.306 4.409 11.384 1.00 94.44 114 GLY A O 1
ATOM 839 N N . ALA A 1 115 ? -7.412 6.511 10.587 1.00 96.62 115 ALA A N 1
ATOM 840 C CA . ALA A 1 115 ? -7.214 7.156 11.886 1.00 96.62 115 ALA A CA 1
ATOM 841 C C . ALA A 1 115 ? -8.357 6.839 12.866 1.00 96.62 115 ALA A C 1
ATOM 843 O O . ALA A 1 115 ? -8.095 6.483 14.013 1.00 96.62 115 ALA A O 1
ATOM 844 N N . ALA A 1 116 ? -9.611 6.877 12.408 1.00 96.00 116 ALA A N 1
ATOM 845 C CA . ALA A 1 116 ? -10.771 6.495 13.210 1.00 96.00 116 ALA A CA 1
ATOM 846 C C . ALA A 1 116 ? -10.718 5.016 13.632 1.00 96.00 116 ALA A C 1
ATOM 848 O O . ALA A 1 116 ? -10.950 4.702 14.799 1.00 96.00 116 ALA A O 1
ATOM 849 N N . SER A 1 117 ? -10.344 4.111 12.716 1.00 96.06 117 SER A N 1
ATOM 850 C CA . SER A 1 117 ? -10.154 2.687 13.032 1.00 96.06 117 SER A CA 1
ATOM 851 C C . SER A 1 117 ? -9.072 2.479 14.096 1.00 96.06 117 SER A C 1
ATOM 853 O O . SER A 1 117 ? -9.260 1.691 15.024 1.00 96.06 117 SER A O 1
ATOM 855 N N . LEU A 1 118 ? -7.960 3.213 14.007 1.00 96.50 118 LEU A N 1
ATOM 856 C CA . LEU A 1 118 ? -6.885 3.139 14.995 1.00 96.50 118 LEU A CA 1
ATOM 857 C C . LEU A 1 118 ? -7.308 3.729 16.353 1.00 96.50 118 LEU A C 1
ATOM 859 O O . LEU A 1 118 ? -7.014 3.140 17.392 1.00 96.50 118 LEU A O 1
ATOM 863 N N . GLY A 1 119 ? -8.057 4.834 16.346 1.00 96.94 119 GLY A N 1
ATOM 864 C CA . GLY A 1 119 ? -8.641 5.441 17.543 1.00 96.94 119 GLY A CA 1
ATOM 865 C C . GLY A 1 119 ? -9.604 4.499 18.267 1.00 96.94 119 GLY A C 1
ATOM 866 O O . GLY A 1 119 ? -9.479 4.312 19.474 1.00 96.94 119 GLY A O 1
ATOM 867 N N . ALA A 1 120 ? -10.497 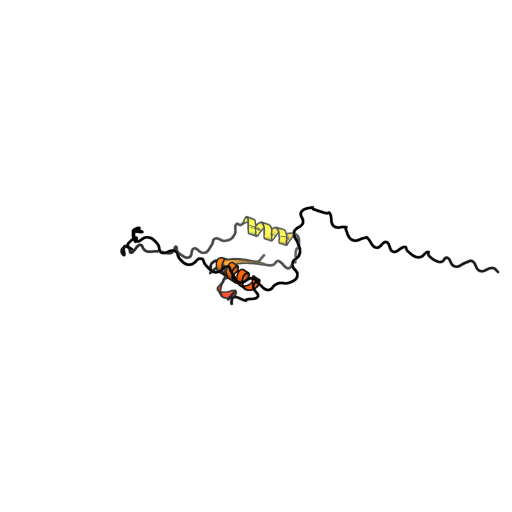3.825 17.538 1.00 96.94 120 ALA A N 1
ATOM 868 C CA . ALA A 1 120 ? -11.395 2.824 18.115 1.00 96.94 120 ALA A CA 1
ATOM 869 C C . ALA A 1 120 ? -10.608 1.680 18.775 1.00 96.94 120 ALA A C 1
ATOM 871 O O . ALA A 1 120 ? -10.878 1.327 19.925 1.00 96.94 120 ALA A O 1
ATOM 872 N N . LYS A 1 121 ? -9.570 1.168 18.095 1.00 96.88 121 LYS A N 1
ATOM 873 C CA . LYS A 1 121 ? -8.709 0.100 18.636 1.00 96.88 121 LYS A CA 1
ATOM 874 C C . LYS A 1 121 ? -8.036 0.497 19.947 1.00 96.88 121 LYS A C 1
ATOM 876 O O . LYS A 1 121 ? -7.878 -0.352 20.818 1.00 96.88 121 LYS A O 1
ATOM 881 N N . SER A 1 122 ? -7.679 1.772 20.108 1.00 96.81 122 SER A N 1
ATOM 882 C CA . SER A 1 122 ? -7.027 2.267 21.328 1.00 96.81 122 SER A CA 1
ATOM 883 C C . SER A 1 122 ? -7.900 2.151 22.586 1.00 96.81 122 SER A C 1
ATOM 885 O O . SER A 1 122 ? -7.366 2.002 23.680 1.00 96.81 122 SER A O 1
ATOM 887 N N . ILE A 1 123 ? -9.230 2.147 22.431 1.00 97.06 123 ILE A N 1
ATOM 888 C CA . ILE A 1 123 ? -10.204 1.983 23.526 1.00 97.06 123 ILE A CA 1
ATOM 889 C C . ILE A 1 123 ? -10.828 0.577 23.555 1.00 97.06 123 ILE A C 1
ATOM 891 O O . ILE A 1 123 ? -11.897 0.375 24.128 1.00 97.06 123 ILE A O 1
ATOM 895 N N . GLY A 1 124 ? -10.193 -0.401 22.898 1.00 96.56 124 GLY A N 1
ATOM 896 C CA . GLY A 1 124 ? -10.678 -1.783 22.833 1.00 96.56 124 GLY A CA 1
ATOM 897 C C . GLY A 1 124 ? -11.898 -1.990 21.929 1.00 96.56 124 GLY A C 1
ATOM 898 O O . GLY A 1 124 ? -12.511 -3.053 21.970 1.00 96.56 124 GLY A O 1
ATOM 899 N N . GLN A 1 125 ? -12.259 -0.997 21.113 1.00 96.31 125 GLN A N 1
ATOM 900 C CA . GLN A 1 125 ? -13.349 -1.089 20.144 1.00 96.31 125 GLN A CA 1
ATOM 901 C C . GLN A 1 125 ? -12.810 -1.394 18.742 1.00 96.31 125 GLN A C 1
ATOM 903 O O . GLN A 1 125 ? -11.686 -1.042 18.390 1.00 96.31 125 GLN A O 1
ATOM 908 N N . ALA A 1 126 ? -13.621 -2.031 17.903 1.00 94.38 126 ALA A N 1
ATOM 909 C CA . ALA A 1 126 ? -13.270 -2.290 16.512 1.00 94.38 126 ALA A CA 1
ATOM 910 C C . ALA A 1 126 ? -14.251 -1.567 15.590 1.00 94.38 126 ALA A C 1
ATOM 912 O O . ALA A 1 126 ? -15.449 -1.836 15.619 1.00 94.38 126 ALA A O 1
ATOM 913 N N . LEU A 1 127 ? -13.735 -0.662 14.754 1.00 94.38 127 LEU A N 1
ATOM 914 C CA . LEU A 1 127 ? -14.517 -0.079 13.667 1.00 94.38 127 LEU A CA 1
ATOM 915 C C . LEU A 1 127 ? -14.534 -1.069 12.490 1.00 94.38 127 LEU A C 1
ATOM 917 O O . LEU A 1 127 ? -13.447 -1.397 11.998 1.00 94.38 127 LEU A O 1
ATOM 921 N N . PRO A 1 128 ? -15.711 -1.537 12.027 1.00 91.44 128 PRO A N 1
ATOM 922 C CA . PRO A 1 128 ? -15.803 -2.398 10.855 1.00 91.44 128 PRO A CA 1
ATOM 923 C C . PRO A 1 128 ? -15.202 -1.698 9.641 1.00 91.44 128 PRO A C 1
ATOM 925 O O . PRO A 1 128 ? -15.591 -0.579 9.303 1.00 91.44 128 PRO A O 1
ATOM 928 N N . LEU A 1 129 ? -14.231 -2.351 9.007 1.00 92.19 129 LEU A N 1
ATOM 929 C CA . LEU A 1 129 ? -13.525 -1.794 7.869 1.00 92.19 129 LEU A CA 1
ATOM 930 C C . LEU A 1 129 ? -13.497 -2.798 6.723 1.00 92.19 129 LEU A C 1
ATOM 932 O O . LEU A 1 129 ? -12.905 -3.869 6.845 1.00 92.19 129 LEU A O 1
ATOM 936 N N . ASP A 1 130 ? -14.113 -2.429 5.604 1.00 93.94 130 ASP A N 1
ATOM 937 C CA . ASP A 1 130 ? -13.969 -3.170 4.358 1.00 93.94 130 ASP A CA 1
ATOM 938 C C . ASP A 1 130 ? -12.651 -2.763 3.688 1.00 93.94 130 ASP A C 1
ATOM 940 O O . ASP A 1 130 ? -12.528 -1.738 3.019 1.00 93.94 130 ASP A O 1
ATOM 944 N N . TYR A 1 131 ? -11.613 -3.558 3.933 1.00 90.94 131 TYR A N 1
ATOM 945 C CA . TYR A 1 131 ? -10.287 -3.313 3.376 1.00 90.94 131 TYR A CA 1
ATOM 946 C C . TYR A 1 131 ? -10.247 -3.476 1.852 1.00 90.94 131 TYR A C 1
ATOM 948 O O . TYR A 1 131 ? -9.463 -2.783 1.202 1.00 90.94 131 TYR A O 1
ATOM 956 N N . ALA A 1 132 ? -11.082 -4.350 1.284 1.00 91.50 132 ALA A N 1
ATOM 957 C CA . ALA A 1 132 ? -11.105 -4.605 -0.152 1.00 91.50 132 ALA A CA 1
ATOM 958 C C . ALA A 1 132 ? -11.741 -3.434 -0.908 1.00 91.50 132 ALA A C 1
ATOM 960 O O . ALA A 1 132 ? -11.251 -3.043 -1.965 1.00 91.50 132 ALA A O 1
ATOM 961 N N . SER A 1 133 ? -12.780 -2.816 -0.341 1.00 92.31 133 SER A N 1
ATOM 962 C CA . SER A 1 133 ? -13.394 -1.618 -0.919 1.00 92.31 133 SER A CA 1
ATOM 963 C C . SER A 1 133 ? -12.622 -0.327 -0.633 1.00 92.31 133 SER A C 1
ATOM 965 O O . SER A 1 133 ? -13.012 0.724 -1.134 1.00 92.31 133 SER A O 1
ATOM 967 N N . ASN A 1 134 ? -11.564 -0.358 0.185 1.00 94.19 134 ASN A N 1
ATOM 968 C CA . ASN A 1 134 ? -10.850 0.848 0.613 1.00 94.19 134 ASN A CA 1
ATOM 969 C C . ASN A 1 134 ? -9.681 1.256 -0.283 1.00 94.19 134 ASN A C 1
ATOM 971 O O . ASN A 1 134 ? -9.244 2.410 -0.212 1.00 94.19 134 ASN A O 1
ATOM 975 N N . ALA A 1 135 ? -9.172 0.353 -1.116 1.00 94.75 135 ALA A N 1
ATOM 976 C CA . ALA A 1 135 ? -8.028 0.618 -1.976 1.00 94.75 135 ALA A CA 1
ATOM 977 C C . ALA A 1 135 ? -8.199 -0.036 -3.348 1.00 94.75 135 ALA A C 1
ATOM 979 O O . ALA A 1 135 ? -8.647 -1.172 -3.442 1.00 94.75 135 ALA A O 1
ATOM 980 N N . ASP A 1 136 ? -7.774 0.672 -4.393 1.00 94.50 136 ASP A N 1
ATOM 981 C CA . ASP A 1 136 ? -7.710 0.150 -5.757 1.00 94.50 136 ASP A CA 1
ATOM 982 C C . ASP A 1 136 ? -6.256 -0.019 -6.188 1.00 94.50 136 ASP A C 1
ATOM 984 O O . ASP A 1 136 ? -5.415 0.853 -5.947 1.00 94.50 136 ASP A O 1
ATOM 988 N N . VAL A 1 137 ? -5.963 -1.120 -6.880 1.00 93.75 137 VAL A N 1
ATOM 989 C CA . VAL A 1 137 ? -4.691 -1.291 -7.587 1.00 93.75 137 VAL A CA 1
ATOM 990 C C . VAL A 1 137 ? -4.736 -0.457 -8.861 1.00 93.75 137 VAL A C 1
ATOM 992 O O . VAL A 1 137 ? -5.605 -0.662 -9.705 1.00 93.75 137 VAL A O 1
ATOM 995 N N . PHE A 1 138 ? -3.785 0.462 -9.023 1.00 93.81 138 PHE A N 1
ATOM 996 C CA . PHE A 1 138 ? -3.679 1.267 -10.245 1.00 93.81 138 PHE A CA 1
ATOM 997 C C . PHE A 1 138 ? -2.471 0.899 -11.107 1.00 93.81 138 PHE A C 1
ATOM 999 O O . PHE A 1 138 ? -2.405 1.276 -12.272 1.00 93.81 138 PHE A O 1
ATOM 1006 N N . TYR A 1 139 ? -1.496 0.178 -10.557 1.00 94.00 139 TYR A N 1
ATOM 1007 C CA . TYR A 1 139 ? -0.326 -0.267 -11.301 1.00 94.00 139 TYR A CA 1
ATOM 1008 C C . TYR A 1 139 ? 0.176 -1.590 -10.739 1.00 94.00 139 TYR A C 1
ATOM 1010 O O . TYR A 1 139 ? 0.251 -1.755 -9.523 1.00 94.00 139 TYR A O 1
ATOM 1018 N N . SER A 1 140 ? 0.574 -2.501 -11.620 1.00 94.88 140 SER A N 1
ATOM 1019 C CA . SER A 1 140 ? 1.230 -3.754 -11.260 1.00 94.88 140 SER A CA 1
ATOM 1020 C C . SER A 1 140 ? 2.430 -3.977 -12.164 1.00 94.88 140 SER A C 1
ATOM 1022 O O . SER A 1 140 ? 2.363 -3.748 -13.371 1.00 94.88 140 SER A O 1
ATOM 1024 N N . HIS A 1 141 ? 3.524 -4.447 -11.577 1.00 94.12 141 HIS A N 1
ATOM 1025 C CA . HIS A 1 141 ? 4.753 -4.757 -12.290 1.00 94.12 141 HIS A CA 1
ATOM 1026 C C . HIS A 1 141 ? 5.301 -6.102 -11.844 1.00 94.12 141 HIS A C 1
ATOM 1028 O O . HIS A 1 141 ? 5.326 -6.406 -10.651 1.00 94.12 141 HIS A O 1
ATOM 1034 N N . ARG A 1 142 ? 5.764 -6.894 -12.810 1.00 92.38 142 ARG A N 1
ATOM 1035 C CA . ARG A 1 142 ? 6.437 -8.177 -12.603 1.00 92.38 142 ARG A CA 1
ATOM 1036 C C . ARG A 1 142 ? 7.830 -8.087 -13.221 1.00 92.38 142 ARG A C 1
ATOM 1038 O O . ARG A 1 142 ? 7.952 -7.543 -14.316 1.00 92.38 142 ARG A O 1
ATOM 1045 N N . PHE A 1 143 ? 8.830 -8.608 -12.517 1.00 88.94 143 PHE A N 1
ATOM 1046 C CA . PHE A 1 143 ? 10.234 -8.584 -12.937 1.00 88.94 143 PHE A CA 1
ATOM 1047 C C . PHE A 1 143 ? 10.665 -9.856 -13.667 1.00 88.94 143 PHE A C 1
ATOM 1049 O O . PHE A 1 143 ? 10.176 -10.954 -13.312 1.00 88.94 143 PHE A O 1
#